Protein AF-A0A0J8S3Z8-F1 (afdb_monomer_lite)

Organism: NCBI:txid396776

Sequence (113 aa):
MSDEVFKELEQDIHNNGFHSDVVPSKVHVGEGQFDIAVSSGEFSRLQSTYSRVVVTPFGSGDTLADKHGKRGAARKAALAYEDILEKGVFPGTEKWFRDQIAHYRRVETSARL

Secondary structure (DSSP, 8-state):
--HHHHHHHHHHHHHTT--TTTS-EEEEEETTEEEEE--TTTHHHHHHHTTTT---TTSTT-HHHHHHHHHHHHHHHHHHHHHHHHH---TT-HHHHHHHHHHHHHHHH-S--

pLDDT: mean 87.49, std 8.63, range [52.53, 96.44]

Structure (mmCIF, N/CA/C/O backbone):
data_AF-A0A0J8S3Z8-F1
#
_entry.id   AF-A0A0J8S3Z8-F1
#
loop_
_atom_site.group_PDB
_atom_site.id
_atom_site.type_symbol
_atom_site.label_atom_id
_atom_site.label_alt_id
_atom_site.label_comp_id
_atom_site.label_asym_id
_atom_site.label_entity_id
_atom_site.label_seq_id
_atom_site.pdbx_PDB_ins_code
_atom_site.Cartn_x
_atom_site.Cartn_y
_atom_site.Cartn_z
_atom_site.occupancy
_atom_site.B_iso_or_equiv
_atom_site.auth_seq_id
_atom_site.auth_comp_id
_atom_site.auth_asym_id
_atom_site.auth_atom_id
_atom_site.pdbx_PDB_model_num
ATOM 1 N N . MET A 1 1 ? -8.863 -14.787 -8.699 1.00 52.84 1 MET A N 1
ATOM 2 C CA . MET A 1 1 ? -8.428 -15.196 -7.347 1.00 52.84 1 MET A CA 1
ATOM 3 C C . MET A 1 1 ? -8.146 -13.955 -6.499 1.00 52.84 1 MET A C 1
ATOM 5 O O . MET A 1 1 ? -7.000 -13.726 -6.148 1.00 52.84 1 MET A O 1
ATOM 9 N N . SER A 1 2 ? -9.143 -13.107 -6.228 1.00 60.50 2 SER A N 1
ATOM 10 C CA . SER A 1 2 ? -8.915 -11.832 -5.511 1.00 60.50 2 SER A CA 1
ATOM 11 C C . SER A 1 2 ? -9.824 -11.658 -4.301 1.00 60.50 2 SER A C 1
ATOM 13 O O . SER A 1 2 ? -9.350 -11.268 -3.243 1.00 60.50 2 SER A O 1
ATOM 15 N N . ASP A 1 3 ? -11.106 -11.994 -4.427 1.00 62.94 3 ASP A N 1
ATOM 16 C CA . ASP A 1 3 ? -12.090 -11.572 -3.423 1.00 62.94 3 ASP A CA 1
ATOM 17 C C . ASP A 1 3 ? -12.131 -12.497 -2.204 1.00 62.94 3 ASP A C 1
ATOM 19 O O . ASP A 1 3 ? -12.433 -12.054 -1.103 1.00 62.94 3 ASP A O 1
ATOM 23 N N . GLU A 1 4 ? -11.815 -13.778 -2.389 1.00 77.06 4 GLU A N 1
ATOM 24 C CA . GLU A 1 4 ? -11.796 -14.773 -1.313 1.00 77.06 4 GLU A CA 1
ATOM 25 C C . GLU A 1 4 ? -10.561 -14.601 -0.423 1.00 77.06 4 GLU A C 1
ATOM 27 O O . GLU A 1 4 ? -10.708 -14.426 0.780 1.00 77.06 4 GLU A O 1
ATOM 32 N N . VAL A 1 5 ? -9.372 -14.470 -1.024 1.00 76.44 5 VAL A N 1
ATOM 33 C CA . VAL A 1 5 ? -8.122 -14.154 -0.305 1.00 76.44 5 VAL A CA 1
ATOM 34 C C . VAL A 1 5 ? -8.227 -12.818 0.433 1.00 76.44 5 VAL A C 1
ATOM 36 O O . VAL A 1 5 ? -7.762 -12.692 1.562 1.00 76.44 5 VAL A O 1
ATOM 39 N N . PHE A 1 6 ? -8.866 -11.813 -0.178 1.00 73.75 6 PHE A N 1
ATOM 40 C CA . PHE A 1 6 ? -9.103 -10.540 0.497 1.00 73.75 6 PHE A CA 1
ATOM 41 C C . PHE A 1 6 ? -10.022 -10.706 1.710 1.00 73.75 6 PHE A C 1
ATOM 43 O O . PHE A 1 6 ? -9.683 -10.224 2.786 1.00 73.75 6 PHE A O 1
ATOM 50 N N . LYS A 1 7 ? -11.143 -11.426 1.572 1.00 81.31 7 LYS A N 1
ATOM 51 C CA . LYS A 1 7 ? -12.066 -11.697 2.687 1.00 81.31 7 LYS A CA 1
ATOM 52 C C . LYS A 1 7 ? -11.410 -12.499 3.807 1.00 81.31 7 LYS A C 1
ATOM 54 O O . LYS A 1 7 ? -11.631 -12.182 4.971 1.00 81.31 7 LYS A O 1
ATOM 59 N N . GLU A 1 8 ? -10.597 -13.496 3.473 1.00 85.38 8 GLU A N 1
ATOM 60 C CA . GLU A 1 8 ? -9.827 -14.270 4.449 1.00 85.38 8 GLU A CA 1
ATOM 61 C C . GLU A 1 8 ? -8.853 -13.374 5.218 1.00 85.38 8 GLU A C 1
ATOM 63 O O . GLU A 1 8 ? -8.840 -13.406 6.447 1.00 85.38 8 GLU A O 1
ATOM 68 N N . LEU A 1 9 ? -8.111 -12.508 4.517 1.00 82.62 9 LEU A N 1
ATOM 69 C CA . LEU A 1 9 ? -7.227 -11.526 5.146 1.00 82.62 9 LEU A CA 1
ATOM 70 C C . LEU A 1 9 ? -8.006 -10.542 6.029 1.00 82.62 9 LEU A C 1
ATOM 72 O O . LEU A 1 9 ? -7.570 -10.223 7.133 1.00 82.62 9 LEU A O 1
ATOM 76 N N . GLU A 1 10 ? -9.164 -10.054 5.577 1.00 82.62 10 GLU A N 1
ATOM 77 C CA . GLU A 1 10 ? -10.010 -9.181 6.393 1.00 82.62 10 GLU A CA 1
ATOM 78 C C . GLU A 1 10 ? -10.486 -9.874 7.668 1.00 82.62 10 GLU A C 1
ATOM 80 O O . GLU A 1 10 ? -10.450 -9.269 8.742 1.00 82.62 10 GLU A O 1
ATOM 85 N N . GLN A 1 11 ? -10.918 -11.129 7.552 1.00 86.38 11 GLN A N 1
ATOM 86 C CA . GLN A 1 11 ? -11.419 -11.903 8.674 1.00 86.38 11 GLN A CA 1
ATOM 87 C C . GLN A 1 11 ? -10.301 -12.261 9.656 1.00 86.38 11 GLN A C 1
ATOM 89 O O . GLN A 1 11 ? -10.512 -12.156 10.861 1.00 86.38 11 GLN A O 1
ATOM 94 N N . ASP A 1 12 ? -9.107 -12.604 9.174 1.00 87.62 12 ASP A N 1
ATOM 95 C CA . ASP A 1 12 ? -7.943 -12.867 10.022 1.00 87.62 12 ASP A CA 1
ATOM 96 C C . ASP A 1 12 ? -7.482 -11.601 10.767 1.00 87.62 12 ASP A C 1
ATOM 98 O O . ASP A 1 12 ? -7.306 -11.623 11.987 1.00 87.62 12 ASP A O 1
ATOM 102 N N . ILE A 1 13 ? -7.411 -10.454 10.079 1.00 87.00 13 ILE A N 1
ATOM 103 C CA . ILE A 1 13 ? -7.121 -9.143 10.690 1.00 87.00 13 ILE A CA 1
ATOM 104 C C . ILE A 1 13 ? -8.139 -8.813 11.782 1.00 87.00 13 ILE A C 1
ATOM 106 O O . ILE A 1 13 ? -7.754 -8.469 12.903 1.00 87.00 13 ILE A O 1
ATOM 110 N N . HIS A 1 14 ? -9.426 -9.003 11.499 1.00 86.69 14 HIS A N 1
ATOM 111 C CA . HIS A 1 14 ? -10.479 -8.795 12.483 1.00 86.69 14 HIS A CA 1
ATOM 112 C C . HIS A 1 14 ? -10.363 -9.754 13.682 1.00 86.69 14 HIS A C 1
ATOM 114 O O . HIS A 1 14 ? -10.440 -9.317 14.830 1.00 86.69 14 HIS A O 1
ATOM 120 N N . ASN A 1 15 ? -10.136 -11.049 13.443 1.00 89.19 15 ASN A N 1
ATOM 121 C CA . ASN A 1 15 ? -10.008 -12.068 14.492 1.00 89.19 15 ASN A CA 1
ATOM 122 C C . ASN A 1 15 ? -8.796 -11.832 15.406 1.00 89.19 15 ASN A C 1
ATOM 124 O O . ASN A 1 15 ? -8.830 -12.199 16.579 1.00 89.19 15 ASN A O 1
ATOM 128 N N . ASN A 1 16 ? -7.754 -11.171 14.899 1.00 88.06 16 ASN A N 1
ATOM 129 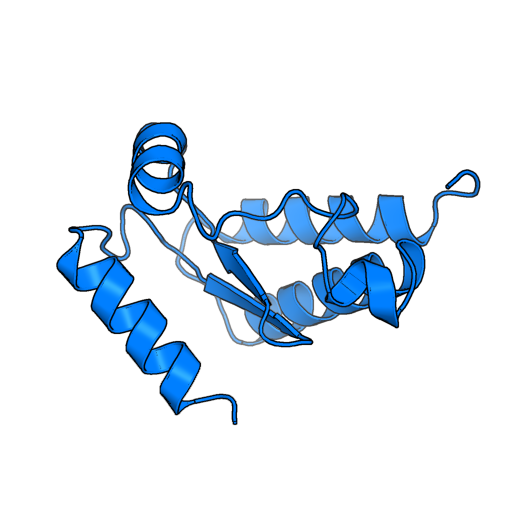C CA . ASN A 1 16 ? -6.588 -10.747 15.676 1.00 88.06 16 ASN A CA 1
ATOM 130 C C . ASN A 1 16 ? -6.785 -9.393 16.400 1.00 88.06 16 ASN A C 1
ATOM 132 O O . ASN A 1 16 ? -5.850 -8.867 17.015 1.00 88.06 16 ASN A O 1
ATOM 136 N N . GLY A 1 17 ? -8.001 -8.833 16.369 1.00 85.12 17 GLY A N 1
ATOM 137 C CA . GLY A 1 17 ? -8.389 -7.625 17.101 1.00 85.12 17 GLY A CA 1
ATOM 138 C C . GLY A 1 17 ? -7.895 -6.326 16.466 1.00 85.12 17 GLY A C 1
ATOM 139 O O . GLY A 1 17 ? -7.655 -5.355 17.185 1.00 85.12 17 GLY A O 1
ATOM 140 N N . PHE A 1 18 ? -7.687 -6.323 15.148 1.00 88.44 18 PHE A N 1
ATOM 141 C CA . PHE A 1 18 ? -7.385 -5.130 14.366 1.00 88.44 18 PHE A CA 1
ATOM 142 C C . PHE A 1 18 ? -8.667 -4.664 13.657 1.00 88.44 18 PHE A C 1
ATOM 144 O O . PHE A 1 18 ? -8.992 -5.117 12.559 1.00 88.44 18 PHE A O 1
ATOM 151 N N . HIS A 1 19 ? -9.435 -3.788 14.304 1.00 84.81 19 HIS A N 1
ATOM 152 C CA . HIS A 1 19 ? -10.657 -3.217 13.725 1.00 84.81 19 HIS A CA 1
ATOM 153 C C . HIS A 1 19 ? -10.338 -1.971 12.879 1.00 84.81 19 HIS A C 1
ATOM 155 O O . HIS A 1 19 ? -9.178 -1.592 12.725 1.00 84.81 19 HIS A O 1
ATOM 161 N N . SER A 1 20 ? -11.355 -1.333 12.295 1.00 81.50 20 SER A N 1
ATOM 162 C CA . SER A 1 20 ? -11.192 -0.187 11.381 1.00 81.50 20 SER A CA 1
ATOM 163 C C . SER A 1 20 ? -10.585 1.070 12.021 1.00 81.50 20 SER A C 1
ATOM 165 O O . SER A 1 20 ? -10.151 1.970 11.314 1.00 81.50 20 SER A O 1
ATOM 167 N N . ASP A 1 21 ? -10.566 1.170 13.347 1.00 82.62 21 ASP A N 1
ATOM 168 C CA . ASP A 1 21 ? -9.863 2.215 14.099 1.00 82.62 21 ASP A CA 1
ATOM 169 C C . ASP A 1 21 ? -8.344 1.971 14.171 1.00 82.62 21 ASP A C 1
ATOM 171 O O . ASP A 1 21 ? -7.558 2.918 14.232 1.00 82.62 21 ASP A O 1
ATOM 175 N N . VAL A 1 22 ? -7.926 0.704 14.121 1.00 85.81 22 VAL A N 1
ATOM 176 C CA . VAL A 1 22 ? -6.522 0.284 14.155 1.00 85.81 22 VAL A CA 1
ATOM 177 C C . VAL A 1 22 ? -5.950 0.093 12.753 1.00 85.81 22 VAL A C 1
ATOM 179 O O . VAL A 1 22 ? -4.862 0.586 12.459 1.00 85.81 22 VAL A O 1
ATOM 182 N N . VAL A 1 23 ? -6.682 -0.612 11.891 1.00 87.06 23 VAL A N 1
ATOM 183 C CA . VAL A 1 23 ? -6.357 -0.861 10.482 1.00 87.06 23 VAL A CA 1
ATOM 184 C C . VAL A 1 23 ? -7.416 -0.171 9.628 1.00 87.06 23 VAL A C 1
ATOM 186 O O . VAL A 1 23 ? -8.367 -0.808 9.166 1.00 87.06 23 VAL A O 1
ATOM 189 N N . PRO A 1 24 ? -7.304 1.152 9.432 1.00 83.25 24 PRO A N 1
ATOM 190 C CA . PRO A 1 24 ? -8.324 1.911 8.721 1.00 83.25 24 PRO A CA 1
ATOM 191 C C . PRO A 1 24 ? -8.375 1.610 7.224 1.00 83.25 24 PRO A C 1
ATOM 193 O O . PRO A 1 24 ? -9.341 1.982 6.562 1.00 83.25 24 PRO A O 1
ATOM 196 N N . SER A 1 25 ? -7.351 0.966 6.656 1.00 85.12 25 SER A N 1
ATOM 197 C CA . SER A 1 25 ? -7.392 0.568 5.254 1.00 85.12 25 SER A CA 1
ATOM 198 C C . SER A 1 25 ? -6.430 -0.561 4.900 1.00 85.12 25 SER A C 1
ATOM 200 O O . SER A 1 25 ? -5.386 -0.734 5.528 1.00 85.12 25 SER A O 1
ATOM 202 N N . LYS A 1 26 ? -6.794 -1.305 3.853 1.00 87.81 26 LYS A N 1
ATOM 203 C CA . LYS A 1 26 ? -6.012 -2.369 3.217 1.00 87.81 26 LYS A CA 1
ATOM 204 C C . LYS A 1 26 ? -6.083 -2.143 1.710 1.00 87.81 26 LYS A C 1
ATOM 206 O O . LYS A 1 26 ? -7.175 -2.033 1.159 1.00 87.81 26 LYS A O 1
ATOM 211 N N . VAL A 1 27 ? -4.935 -2.062 1.054 1.00 89.31 27 VAL A N 1
ATOM 212 C CA . VAL A 1 27 ? -4.812 -1.690 -0.356 1.00 89.31 27 VAL A CA 1
ATOM 213 C C . VAL A 1 27 ? -4.194 -2.851 -1.118 1.00 89.31 27 VAL A C 1
ATOM 215 O O . VAL A 1 27 ? -3.033 -3.180 -0.906 1.00 89.31 27 VAL A O 1
ATOM 218 N N . HIS A 1 28 ? -4.958 -3.491 -2.005 1.00 90.50 28 HIS A N 1
ATOM 219 C CA . HIS A 1 28 ? -4.416 -4.528 -2.884 1.00 90.50 28 HIS A CA 1
ATOM 220 C C . HIS A 1 28 ? -3.545 -3.874 -3.962 1.00 90.50 28 HIS A C 1
ATOM 222 O O . HIS A 1 28 ? -4.063 -3.248 -4.885 1.00 90.50 28 HIS A O 1
ATOM 228 N N . VAL A 1 29 ? -2.225 -4.029 -3.858 1.00 90.56 29 VAL A N 1
ATOM 229 C CA . VAL A 1 29 ? -1.254 -3.421 -4.789 1.00 90.56 29 VAL A CA 1
ATOM 230 C C . VAL A 1 29 ? -0.930 -4.324 -5.989 1.00 90.56 29 VAL A C 1
ATOM 232 O O . VAL A 1 29 ? -0.195 -3.932 -6.898 1.00 90.56 29 VAL A O 1
ATOM 235 N N . GLY A 1 30 ? -1.545 -5.510 -6.037 1.00 87.81 30 GLY A N 1
ATOM 236 C CA . GLY A 1 30 ? -1.405 -6.504 -7.098 1.00 87.81 30 GLY A CA 1
ATOM 237 C C . GLY A 1 30 ? -0.492 -7.664 -6.708 1.00 87.81 30 GLY A C 1
ATOM 238 O O . GLY A 1 30 ? 0.148 -7.647 -5.665 1.00 87.81 30 GLY A O 1
ATOM 239 N N . GLU A 1 31 ? -0.459 -8.698 -7.554 1.00 89.12 31 GLU A N 1
ATOM 240 C CA . GLU A 1 31 ? 0.349 -9.915 -7.334 1.00 89.12 31 GLU A CA 1
ATOM 241 C C . GLU A 1 31 ? 0.092 -10.598 -5.973 1.00 89.12 31 GLU A C 1
ATOM 243 O O . GLU A 1 31 ? 0.973 -11.244 -5.416 1.00 89.12 31 GLU A O 1
ATOM 248 N N . GLY A 1 32 ? -1.127 -10.459 -5.434 1.00 83.81 32 GLY A N 1
ATOM 249 C CA . GLY A 1 32 ? -1.506 -11.022 -4.136 1.00 83.81 32 GLY A CA 1
ATOM 250 C C . GLY A 1 32 ? -0.936 -10.273 -2.928 1.00 83.81 32 GLY A C 1
ATOM 251 O O . GLY A 1 32 ? -1.091 -10.749 -1.807 1.00 83.81 32 GLY A O 1
ATOM 252 N N . GLN A 1 33 ? -0.295 -9.118 -3.128 1.00 89.06 33 GLN A N 1
ATOM 253 C CA . GLN A 1 33 ? 0.248 -8.293 -2.052 1.00 89.06 33 GLN A CA 1
ATOM 254 C C . GLN A 1 33 ? -0.707 -7.175 -1.644 1.00 89.06 33 GLN A C 1
ATOM 256 O O . GLN A 1 33 ? -1.373 -6.548 -2.474 1.00 89.06 33 GLN A O 1
ATOM 261 N N . PHE A 1 34 ? -0.720 -6.896 -0.344 1.00 89.81 34 PHE A N 1
ATOM 262 C CA . PHE A 1 34 ? -1.531 -5.851 0.260 1.00 89.81 34 PHE A CA 1
ATOM 263 C C . PHE A 1 34 ? -0.652 -4.910 1.071 1.00 89.81 34 PHE A C 1
ATOM 265 O O . PHE A 1 34 ? 0.134 -5.360 1.904 1.00 89.81 34 PHE A O 1
ATOM 272 N N . ASP A 1 35 ? -0.859 -3.613 0.885 1.00 89.44 35 ASP A N 1
ATOM 273 C CA . ASP A 1 35 ? -0.386 -2.610 1.826 1.00 89.44 35 ASP A CA 1
ATOM 274 C C . ASP A 1 35 ? -1.446 -2.406 2.910 1.00 89.44 35 ASP A C 1
ATOM 276 O O . ASP A 1 35 ? -2.638 -2.273 2.623 1.00 89.44 35 ASP A O 1
ATOM 280 N N . ILE A 1 36 ? -1.020 -2.367 4.170 1.00 87.56 36 ILE A N 1
ATOM 281 C CA . ILE A 1 36 ? -1.917 -2.235 5.319 1.00 87.56 36 ILE A CA 1
ATOM 282 C C . ILE A 1 36 ? -1.632 -0.902 6.010 1.00 87.56 36 ILE A C 1
ATOM 284 O O . ILE A 1 36 ? -0.537 -0.674 6.527 1.00 87.56 36 ILE A O 1
ATOM 288 N N . ALA A 1 37 ? -2.630 -0.020 6.036 1.00 85.06 37 ALA A N 1
ATOM 289 C CA . ALA A 1 37 ? -2.582 1.202 6.824 1.00 85.06 37 ALA A CA 1
ATOM 290 C C . ALA A 1 37 ? -2.827 0.842 8.290 1.00 85.06 37 ALA A C 1
ATOM 292 O O . ALA A 1 37 ? -3.855 0.242 8.595 1.00 85.06 37 ALA A O 1
ATOM 293 N N . VAL A 1 38 ? -1.919 1.217 9.192 1.00 85.06 38 VAL A N 1
ATOM 294 C CA . VAL A 1 38 ? -2.046 0.936 10.631 1.00 85.06 38 VAL A CA 1
ATOM 295 C C . VAL A 1 38 ? -1.826 2.204 11.437 1.00 85.06 38 VAL A C 1
ATOM 297 O O . VAL A 1 38 ? -0.974 3.029 11.094 1.00 85.06 38 VAL A O 1
ATOM 300 N N . SER A 1 39 ? -2.593 2.369 12.512 1.00 85.19 39 SER A N 1
ATOM 301 C CA . SER A 1 39 ? -2.367 3.434 13.484 1.00 85.19 39 SER A CA 1
ATOM 302 C C . SER A 1 39 ? -0.955 3.321 14.081 1.00 85.19 39 SER A C 1
ATOM 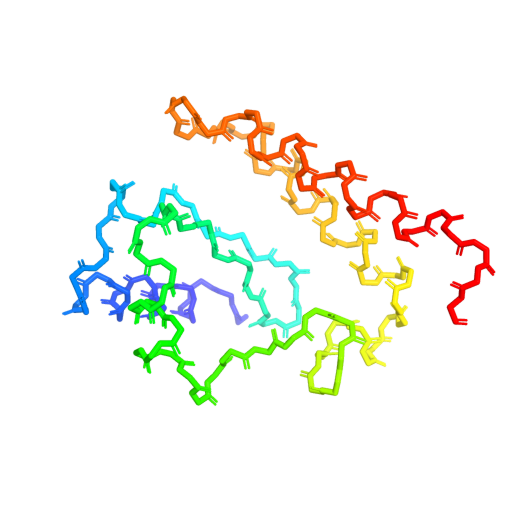304 O O . SER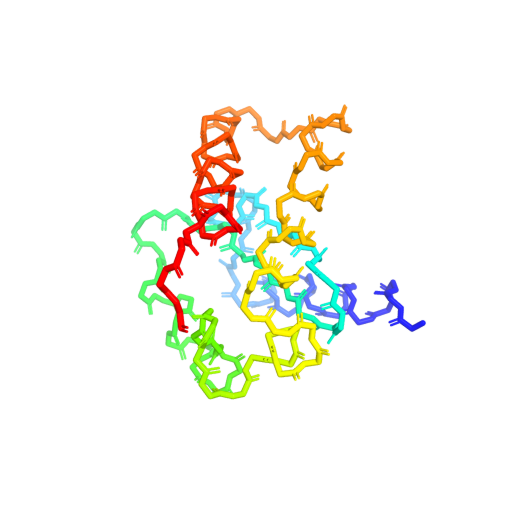 A 1 39 ? -0.433 2.233 14.323 1.00 85.19 39 SER A O 1
ATOM 306 N N . SER A 1 40 ? -0.290 4.456 14.306 1.00 79.19 40 SER A N 1
ATOM 307 C CA . SER A 1 40 ? 1.137 4.472 14.670 1.00 79.19 40 SER A CA 1
ATOM 308 C C . SER A 1 40 ? 1.465 3.669 15.936 1.00 79.19 40 SER A C 1
ATOM 310 O O . SER A 1 40 ? 2.543 3.085 16.017 1.00 79.19 40 SER A O 1
ATOM 312 N N . GLY A 1 41 ? 0.540 3.602 16.900 1.00 84.69 41 GLY A N 1
ATOM 313 C CA . GLY A 1 41 ? 0.697 2.824 18.134 1.00 84.69 41 GLY A CA 1
ATOM 314 C C . GLY A 1 41 ? 0.597 1.306 17.949 1.00 84.69 41 GLY A C 1
ATOM 315 O O . GLY A 1 41 ? 1.122 0.558 18.768 1.00 84.69 41 GLY A O 1
ATOM 316 N N . GLU A 1 42 ? -0.016 0.843 16.861 1.00 89.12 42 GLU A N 1
ATOM 317 C CA . GLU A 1 42 ? -0.338 -0.573 16.643 1.00 89.12 42 GLU A CA 1
ATOM 318 C C . GLU A 1 42 ? 0.566 -1.228 15.590 1.00 89.12 42 GLU A C 1
ATOM 320 O O . GLU A 1 42 ? 0.512 -2.443 15.394 1.00 89.12 42 GLU A O 1
ATOM 325 N N . PHE A 1 43 ? 1.453 -0.459 14.946 1.00 86.44 43 PHE A N 1
ATOM 326 C CA . 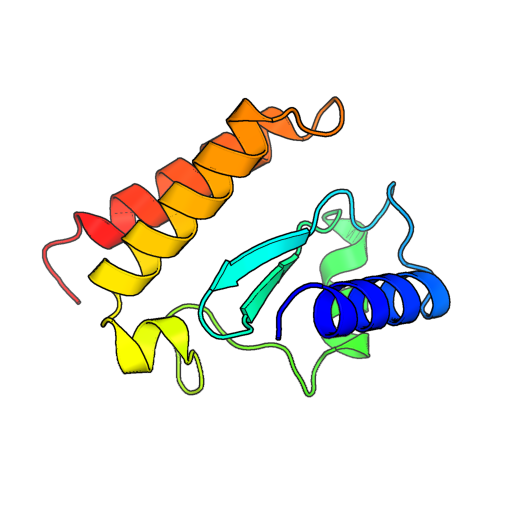PHE A 1 43 ? 2.378 -0.974 13.933 1.00 86.44 43 PHE A CA 1
ATOM 327 C C . PHE A 1 43 ? 3.239 -2.132 14.460 1.00 86.44 43 PHE A C 1
ATOM 329 O O . PHE A 1 43 ? 3.312 -3.182 13.826 1.00 86.44 43 PHE A O 1
ATOM 336 N N . SER A 1 44 ? 3.837 -1.987 15.648 1.00 87.75 44 SER A N 1
ATOM 337 C CA . SER A 1 44 ? 4.663 -3.043 16.254 1.00 87.75 44 SER A CA 1
ATOM 338 C C . SER A 1 44 ? 3.861 -4.312 16.549 1.00 87.75 44 SER A C 1
ATOM 340 O O . SER A 1 44 ? 4.378 -5.422 16.420 1.00 87.75 44 SER A O 1
ATOM 342 N N . ARG A 1 45 ? 2.586 -4.164 16.926 1.00 90.56 45 ARG A N 1
ATOM 343 C CA . ARG A 1 45 ? 1.690 -5.297 17.168 1.00 90.56 45 ARG A CA 1
ATOM 344 C C . ARG A 1 45 ? 1.346 -5.996 15.858 1.00 90.56 45 ARG A C 1
ATOM 346 O O . ARG A 1 45 ? 1.488 -7.212 15.792 1.00 90.56 45 ARG A O 1
ATOM 353 N N . LEU A 1 46 ? 0.979 -5.244 14.815 1.00 88.19 46 LEU A N 1
ATOM 354 C CA . LEU A 1 46 ? 0.751 -5.793 13.476 1.00 88.19 46 LEU A CA 1
ATOM 355 C C . LEU A 1 46 ? 1.992 -6.548 12.988 1.00 88.19 46 LEU A C 1
ATOM 357 O O . LEU A 1 46 ? 1.893 -7.702 12.580 1.00 88.19 46 LEU A O 1
ATOM 361 N N . GLN A 1 47 ? 3.170 -5.928 13.085 1.00 87.19 47 GLN A N 1
ATOM 362 C CA . GLN A 1 47 ? 4.422 -6.542 12.659 1.00 87.19 47 GLN A CA 1
ATOM 363 C C . GLN A 1 47 ? 4.723 -7.826 13.438 1.00 87.19 47 GLN A C 1
ATOM 365 O O . GLN A 1 47 ? 5.207 -8.782 12.846 1.00 87.19 47 GLN A O 1
ATOM 370 N N . SER A 1 48 ? 4.422 -7.879 14.737 1.00 89.31 48 SER A N 1
ATOM 371 C CA . SER A 1 48 ? 4.585 -9.093 15.543 1.00 89.31 48 SER A CA 1
ATOM 372 C C . SER A 1 48 ? 3.633 -10.208 15.091 1.00 89.31 48 SER A C 1
ATOM 374 O O . SER A 1 48 ? 4.089 -11.308 14.761 1.00 89.31 48 SER A O 1
ATOM 376 N N . THR A 1 49 ? 2.332 -9.907 14.991 1.00 90.50 49 THR A N 1
ATOM 377 C CA . THR A 1 49 ? 1.288 -10.863 14.583 1.00 90.50 49 THR A CA 1
ATOM 378 C C . THR A 1 49 ? 1.539 -11.419 13.182 1.00 90.50 49 THR A C 1
ATOM 380 O O . THR A 1 49 ? 1.438 -12.625 12.969 1.00 90.50 49 THR A O 1
ATOM 383 N N . TYR A 1 50 ? 1.937 -10.558 12.245 1.00 87.81 50 TYR A N 1
ATOM 384 C CA . TYR A 1 50 ? 2.121 -10.903 10.836 1.00 87.81 50 TYR A CA 1
ATOM 385 C C . TYR A 1 50 ? 3.590 -11.055 10.430 1.00 87.81 50 TYR A C 1
ATOM 387 O O . TYR A 1 50 ? 3.899 -11.112 9.244 1.00 87.81 50 TYR A O 1
ATOM 395 N N . SER A 1 51 ? 4.514 -11.174 11.387 1.00 86.25 51 SER A N 1
ATOM 396 C CA . SER A 1 51 ? 5.970 -11.211 11.138 1.00 86.25 51 SER A CA 1
ATOM 397 C C . SER A 1 51 ? 6.409 -12.224 10.078 1.00 86.25 51 SER A C 1
ATOM 399 O O . SER A 1 51 ? 7.390 -11.999 9.377 1.00 86.25 51 SER A O 1
ATOM 401 N N . ARG A 1 52 ? 5.674 -13.334 9.941 1.00 84.75 52 ARG A N 1
ATOM 402 C CA . ARG A 1 52 ? 5.953 -14.407 8.973 1.00 84.75 52 ARG A CA 1
ATOM 403 C C . ARG A 1 52 ? 5.536 -14.086 7.537 1.00 84.75 52 ARG A C 1
ATOM 405 O O . ARG A 1 52 ? 5.983 -14.778 6.629 1.00 84.75 52 ARG A O 1
ATOM 412 N N . VAL A 1 53 ? 4.662 -13.100 7.346 1.00 84.62 53 VAL A N 1
ATOM 413 C CA . VAL A 1 53 ? 4.072 -12.741 6.044 1.00 84.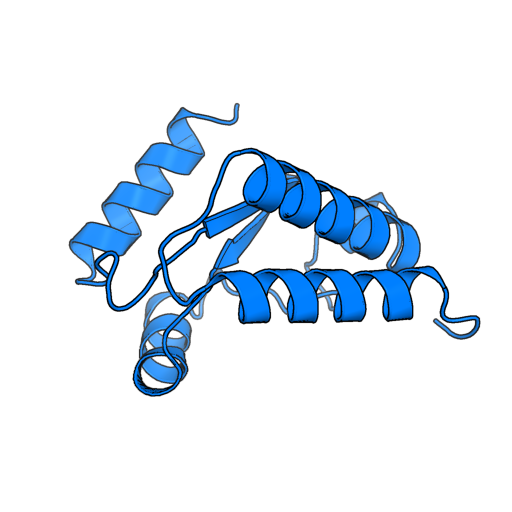62 53 VAL A CA 1
ATOM 414 C C . VAL A 1 53 ? 4.342 -11.289 5.643 1.00 84.62 53 VAL A C 1
ATOM 416 O O . VAL A 1 53 ? 4.048 -10.904 4.517 1.00 84.62 53 VAL A O 1
ATOM 419 N N . VAL A 1 54 ? 4.919 -10.478 6.535 1.00 86.00 54 VAL A N 1
ATOM 420 C CA . VAL A 1 54 ? 5.356 -9.114 6.217 1.00 86.00 54 VAL A CA 1
ATOM 421 C C . VAL A 1 54 ? 6.534 -9.165 5.248 1.00 86.00 54 VAL A C 1
ATOM 423 O O . VAL A 1 54 ? 7.562 -9.783 5.523 1.00 86.00 54 VAL A O 1
ATOM 426 N N . VAL A 1 55 ? 6.392 -8.453 4.134 1.00 86.56 55 VAL A N 1
ATOM 427 C CA . VAL A 1 55 ? 7.432 -8.281 3.122 1.00 86.56 55 VAL A CA 1
ATOM 428 C C . VAL A 1 55 ? 7.863 -6.820 3.095 1.00 86.56 55 VAL A C 1
ATOM 430 O O . VAL A 1 55 ? 7.031 -5.915 3.123 1.00 86.56 55 VAL A O 1
ATOM 433 N N . THR A 1 56 ? 9.172 -6.583 3.040 1.00 88.25 56 THR A N 1
ATOM 434 C CA . THR A 1 56 ? 9.721 -5.232 2.889 1.00 88.25 56 THR A CA 1
ATOM 435 C C . THR A 1 56 ? 9.483 -4.737 1.459 1.00 88.25 56 THR A C 1
ATOM 437 O O . THR A 1 56 ? 9.965 -5.395 0.533 1.00 88.25 56 THR A O 1
ATOM 440 N N . PRO A 1 57 ? 8.833 -3.574 1.252 1.00 88.50 57 PRO A N 1
ATOM 441 C CA . PRO A 1 57 ? 8.650 -3.005 -0.080 1.00 88.50 57 PRO A CA 1
ATOM 442 C C . PRO A 1 57 ? 9.982 -2.846 -0.815 1.00 88.50 57 PRO A C 1
ATOM 444 O O . PRO A 1 57 ? 10.955 -2.324 -0.263 1.00 88.50 57 PRO A O 1
ATOM 447 N N . PHE A 1 58 ? 10.026 -3.298 -2.065 1.00 92.06 58 PHE A N 1
ATOM 448 C CA . PHE A 1 58 ? 11.203 -3.324 -2.938 1.00 92.06 58 PHE A CA 1
ATOM 449 C C . PHE A 1 58 ? 12.392 -4.147 -2.421 1.00 92.06 58 PHE A C 1
ATOM 451 O O . PHE A 1 58 ? 13.503 -4.021 -2.955 1.00 92.06 58 PHE A O 1
ATOM 458 N N . GLY A 1 59 ? 12.183 -4.944 -1.374 1.00 88.44 59 GLY A N 1
ATOM 459 C CA . GLY A 1 59 ? 13.155 -5.872 -0.815 1.00 88.44 59 GLY A CA 1
ATOM 460 C C . GLY A 1 59 ? 12.998 -7.285 -1.371 1.00 88.44 59 GLY A C 1
ATOM 461 O O . GLY A 1 59 ? 12.198 -7.546 -2.266 1.00 88.44 59 GLY A O 1
ATOM 462 N N . SER A 1 60 ? 13.770 -8.217 -0.815 1.00 87.00 60 SER A N 1
ATOM 463 C CA . SER A 1 60 ? 13.661 -9.635 -1.161 1.00 87.00 60 SER A CA 1
ATOM 464 C C . SER A 1 60 ? 12.285 -10.190 -0.787 1.00 87.00 60 SER A C 1
ATOM 466 O O . SER A 1 60 ? 11.845 -10.022 0.351 1.00 87.00 60 SER A O 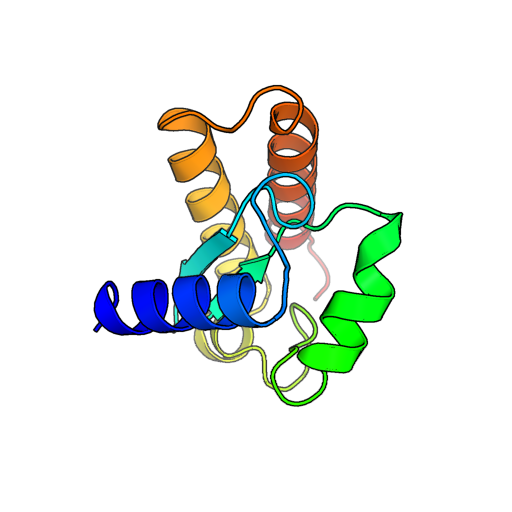1
ATOM 468 N N . GLY A 1 61 ? 11.645 -10.890 -1.725 1.00 85.75 61 GLY A N 1
ATOM 469 C CA . GLY A 1 61 ? 10.318 -11.483 -1.538 1.00 85.75 61 GLY A CA 1
ATOM 470 C C . GLY A 1 61 ? 9.159 -10.553 -1.900 1.00 85.75 61 GLY A C 1
ATOM 471 O O . GLY A 1 61 ? 8.004 -10.975 -1.827 1.00 85.75 61 GLY A O 1
ATOM 472 N N . ASP A 1 62 ? 9.438 -9.311 -2.311 1.00 91.75 62 ASP A N 1
ATOM 473 C CA . ASP A 1 62 ? 8.425 -8.430 -2.883 1.00 91.75 62 ASP A CA 1
ATOM 474 C C . ASP A 1 62 ? 8.078 -8.892 -4.301 1.00 91.75 62 ASP A C 1
ATOM 476 O O . ASP A 1 62 ? 8.740 -8.536 -5.271 1.00 91.75 62 ASP A O 1
ATOM 480 N N . THR A 1 63 ? 7.014 -9.685 -4.418 1.00 91.88 63 THR A N 1
ATOM 481 C CA . THR A 1 63 ? 6.605 -10.313 -5.683 1.00 91.88 63 THR A CA 1
ATOM 482 C C . THR A 1 63 ? 6.240 -9.282 -6.758 1.00 91.88 63 THR A C 1
ATOM 484 O O . THR A 1 63 ? 6.523 -9.482 -7.942 1.00 91.88 63 THR A O 1
ATOM 487 N N . LEU A 1 64 ? 5.651 -8.150 -6.370 1.00 93.62 64 LEU A N 1
ATOM 488 C CA . LEU A 1 64 ? 5.328 -7.041 -7.258 1.00 93.62 64 LEU A CA 1
ATOM 489 C C . LEU A 1 64 ? 6.616 -6.421 -7.807 1.00 93.62 64 LEU A C 1
ATOM 491 O O . LEU A 1 64 ? 6.709 -6.189 -9.017 1.00 93.62 64 LEU A O 1
ATOM 495 N N . ALA A 1 65 ? 7.616 -6.194 -6.951 1.00 94.31 65 ALA A N 1
ATOM 496 C CA . ALA A 1 65 ? 8.927 -5.692 -7.364 1.00 94.31 65 ALA A CA 1
ATOM 497 C C . ALA A 1 65 ? 9.729 -6.713 -8.180 1.00 94.31 65 ALA A C 1
ATOM 499 O O . ALA A 1 65 ? 10.326 -6.328 -9.185 1.00 94.31 65 ALA A O 1
ATOM 500 N N . ASP A 1 66 ? 9.703 -7.991 -7.812 1.00 93.88 66 ASP A N 1
ATOM 501 C CA . ASP A 1 66 ? 10.383 -9.071 -8.530 1.00 93.88 66 ASP A CA 1
ATOM 502 C C . ASP A 1 66 ? 9.842 -9.207 -9.959 1.00 93.88 66 ASP A C 1
ATOM 504 O O . ASP A 1 66 ? 10.601 -9.398 -10.911 1.00 93.88 66 ASP A O 1
ATOM 508 N N . LYS A 1 67 ? 8.525 -9.050 -10.137 1.00 94.12 67 LYS A N 1
ATOM 509 C CA . LYS A 1 67 ? 7.872 -9.209 -11.440 1.00 94.12 67 LYS A CA 1
ATOM 510 C C . LYS A 1 67 ? 7.937 -7.967 -12.324 1.00 94.12 67 LYS A C 1
ATOM 512 O O . LYS A 1 67 ? 8.086 -8.091 -13.538 1.00 94.12 67 LYS A O 1
ATOM 517 N N . HIS A 1 68 ? 7.782 -6.775 -11.749 1.00 93.56 68 HIS A N 1
ATOM 518 C CA . HIS A 1 68 ? 7.643 -5.527 -12.520 1.00 93.56 68 HIS A CA 1
ATOM 519 C C . HIS A 1 68 ? 8.862 -4.603 -12.411 1.00 93.56 68 HIS A C 1
ATOM 521 O O . HIS A 1 68 ? 8.884 -3.527 -13.015 1.00 93.56 68 HIS A O 1
ATOM 527 N N . GLY A 1 69 ? 9.872 -4.995 -11.634 1.00 93.81 69 GLY A N 1
ATOM 528 C CA . GLY A 1 69 ? 10.943 -4.114 -11.190 1.00 93.81 69 GLY A CA 1
ATOM 529 C C . GLY A 1 69 ? 10.434 -3.060 -10.204 1.00 93.81 69 GLY A C 1
ATOM 530 O O . GLY A 1 69 ? 9.249 -2.728 -10.153 1.00 93.81 69 GLY A O 1
ATOM 531 N N . LYS A 1 70 ? 11.346 -2.454 -9.442 1.00 93.88 70 LYS A N 1
ATOM 532 C CA . LYS A 1 70 ? 10.983 -1.480 -8.398 1.00 93.88 70 LYS A CA 1
ATOM 533 C C . LYS A 1 70 ? 10.155 -0.298 -8.921 1.00 93.88 70 LYS A C 1
ATOM 535 O O . LYS A 1 70 ? 9.180 0.096 -8.293 1.00 93.88 70 LYS A O 1
ATOM 540 N N . ARG A 1 71 ? 10.492 0.245 -10.100 1.00 94.31 71 ARG A N 1
ATOM 541 C CA . ARG A 1 71 ? 9.720 1.343 -10.716 1.00 94.31 71 ARG A CA 1
ATOM 542 C C . ARG A 1 71 ? 8.317 0.903 -11.134 1.00 94.31 71 ARG A C 1
ATOM 544 O O . ARG A 1 71 ? 7.358 1.629 -10.894 1.00 94.31 71 ARG A O 1
ATOM 551 N N . GLY A 1 72 ? 8.195 -0.273 -11.754 1.00 94.38 72 GLY A N 1
ATOM 552 C CA . GLY A 1 72 ? 6.905 -0.813 -12.181 1.00 94.38 72 GLY A CA 1
ATOM 553 C C . GLY A 1 72 ? 6.008 -1.158 -10.994 1.00 94.38 72 GLY A C 1
ATOM 554 O O . GLY A 1 72 ? 4.818 -0.846 -11.019 1.00 94.38 72 GLY A O 1
ATOM 555 N N . ALA A 1 73 ? 6.591 -1.714 -9.932 1.00 94.62 73 ALA A N 1
ATOM 556 C CA . ALA A 1 73 ? 5.913 -1.960 -8.668 1.00 94.62 73 ALA A CA 1
ATOM 557 C C . ALA A 1 73 ? 5.436 -0.665 -8.010 1.00 94.62 73 ALA A C 1
ATOM 559 O O . ALA A 1 73 ? 4.261 -0.552 -7.677 1.00 94.62 73 ALA A O 1
ATOM 560 N N . ALA A 1 74 ? 6.297 0.353 -7.929 1.00 95.56 74 ALA A N 1
ATOM 561 C CA . ALA A 1 74 ? 5.925 1.654 -7.385 1.00 95.56 74 ALA A CA 1
ATOM 562 C C . ALA A 1 74 ? 4.778 2.306 -8.175 1.00 95.56 74 ALA A C 1
ATOM 564 O O . ALA A 1 74 ? 3.811 2.780 -7.585 1.00 95.56 74 ALA A O 1
ATOM 565 N N . ARG A 1 75 ? 4.824 2.264 -9.514 1.00 95.88 75 ARG A N 1
ATOM 566 C CA . ARG A 1 75 ? 3.725 2.753 -10.360 1.00 95.88 75 ARG A CA 1
ATOM 567 C C . ARG A 1 75 ? 2.413 2.019 -10.071 1.00 95.88 75 ARG A C 1
ATOM 569 O O . ARG A 1 75 ? 1.368 2.657 -9.983 1.00 95.88 75 ARG A O 1
ATOM 576 N N . LYS A 1 76 ? 2.453 0.689 -9.951 1.00 95.31 76 LYS A N 1
ATOM 577 C CA . LYS A 1 76 ? 1.268 -0.135 -9.665 1.00 95.31 76 LYS A CA 1
ATOM 578 C C . LYS A 1 76 ? 0.687 0.156 -8.288 1.00 95.31 76 LYS A C 1
ATOM 580 O O . LYS A 1 76 ? -0.521 0.351 -8.197 1.00 95.31 76 LYS A O 1
ATOM 585 N N . ALA A 1 77 ? 1.537 0.255 -7.269 1.00 94.69 77 ALA A N 1
ATOM 586 C CA . ALA A 1 77 ? 1.118 0.656 -5.936 1.00 94.69 77 ALA A CA 1
ATOM 587 C C . ALA A 1 77 ? 0.441 2.033 -5.989 1.00 94.69 77 ALA A C 1
ATOM 589 O O . ALA A 1 77 ? -0.724 2.139 -5.625 1.00 94.69 77 ALA A O 1
ATOM 590 N N . ALA A 1 78 ? 1.092 3.059 -6.555 1.00 96.12 78 ALA A N 1
ATOM 591 C CA . ALA A 1 78 ? 0.512 4.402 -6.669 1.00 96.12 78 ALA A CA 1
ATOM 592 C C . ALA A 1 78 ? -0.877 4.407 -7.333 1.00 96.12 78 ALA A C 1
ATOM 594 O O . ALA A 1 78 ? -1.794 5.029 -6.806 1.00 96.12 78 ALA A O 1
ATOM 595 N N . LEU A 1 79 ? -1.049 3.670 -8.438 1.00 96.00 79 LEU A N 1
ATOM 596 C CA . LEU A 1 79 ? -2.344 3.541 -9.116 1.00 96.00 79 LEU A CA 1
ATOM 597 C C . LEU A 1 79 ? -3.411 2.872 -8.232 1.00 96.00 79 LEU A C 1
ATOM 599 O O . LEU A 1 79 ? -4.561 3.297 -8.254 1.00 96.00 79 LEU A O 1
ATOM 603 N N . ALA A 1 80 ? -3.048 1.856 -7.444 1.00 94.69 80 ALA A N 1
ATOM 604 C CA . ALA A 1 80 ? -3.977 1.209 -6.515 1.00 94.69 80 ALA A CA 1
ATOM 605 C C . ALA A 1 80 ? -4.434 2.165 -5.398 1.00 94.69 80 ALA A C 1
ATOM 607 O O . ALA A 1 80 ? -5.611 2.194 -5.045 1.00 94.69 80 ALA A O 1
ATOM 608 N N . TYR A 1 81 ? -3.523 2.989 -4.871 1.00 94.88 81 TYR A N 1
ATOM 609 C CA . TYR A 1 81 ? -3.881 4.021 -3.896 1.00 94.88 81 TYR A CA 1
ATOM 610 C C . TYR A 1 81 ? -4.754 5.125 -4.501 1.00 94.88 81 TYR A C 1
ATOM 612 O O . TYR A 1 81 ? -5.680 5.585 -3.838 1.00 94.88 81 TYR A O 1
ATOM 620 N N . GLU A 1 82 ? -4.467 5.558 -5.731 1.00 95.50 82 GLU A N 1
ATOM 621 C CA . GLU A 1 82 ? -5.271 6.554 -6.452 1.00 95.50 82 GLU A CA 1
ATOM 622 C C . GLU A 1 82 ? -6.707 6.050 -6.682 1.00 95.50 82 GLU A C 1
ATOM 624 O O . GLU A 1 82 ? -7.650 6.776 -6.380 1.00 95.50 82 GLU A O 1
ATOM 629 N N . ASP A 1 83 ? -6.874 4.794 -7.112 1.00 94.44 83 ASP A N 1
ATOM 630 C CA . ASP A 1 83 ? -8.183 4.152 -7.318 1.00 94.44 83 ASP A CA 1
ATOM 631 C C . ASP A 1 83 ? -9.003 4.054 -6.018 1.00 94.44 83 ASP A C 1
ATOM 633 O O . ASP A 1 83 ? -10.195 4.365 -6.000 1.00 94.44 83 ASP A O 1
ATOM 637 N N . ILE A 1 84 ? -8.375 3.677 -4.900 1.00 91.44 84 ILE A N 1
ATOM 638 C CA . ILE A 1 84 ? -9.057 3.643 -3.597 1.00 91.44 84 ILE A CA 1
ATOM 639 C C . ILE A 1 84 ? -9.411 5.054 -3.125 1.00 91.44 84 ILE A C 1
ATOM 641 O O . ILE A 1 84 ? -10.510 5.277 -2.619 1.00 91.44 84 ILE A O 1
ATOM 645 N N . LEU A 1 85 ? -8.504 6.016 -3.307 1.00 93.00 85 LEU A N 1
ATOM 646 C CA . LEU A 1 85 ? -8.757 7.404 -2.942 1.00 93.00 85 LEU A CA 1
ATOM 647 C C . LEU A 1 85 ? -9.943 7.989 -3.725 1.00 93.00 85 LEU A C 1
ATOM 649 O O . LEU A 1 85 ? -10.765 8.689 -3.137 1.00 93.00 85 LEU A O 1
ATOM 653 N N . GLU A 1 86 ? -10.063 7.670 -5.016 1.00 94.31 86 GLU A N 1
ATOM 654 C CA . GLU A 1 86 ? -11.181 8.084 -5.874 1.00 94.31 86 GLU A CA 1
ATOM 655 C C . GLU A 1 86 ? -12.516 7.449 -5.451 1.00 94.31 86 GLU A C 1
ATOM 657 O O . GLU A 1 86 ? -13.550 8.118 -5.460 1.00 94.31 86 GLU A O 1
ATOM 662 N N . LYS A 1 87 ? -12.500 6.184 -5.010 1.00 90.88 87 LYS A N 1
ATOM 663 C CA . LYS A 1 87 ? -13.686 5.471 -4.490 1.00 90.88 87 LYS A CA 1
ATOM 664 C C . LYS A 1 87 ? -14.146 5.957 -3.112 1.00 90.88 87 LYS A C 1
ATOM 666 O O . LYS A 1 87 ? -15.262 5.643 -2.699 1.00 90.88 87 LYS A O 1
ATOM 671 N N . GLY A 1 88 ? -13.313 6.735 -2.427 1.00 87.81 88 GLY A N 1
ATOM 672 C CA . GLY A 1 88 ? -13.565 7.250 -1.090 1.00 87.81 88 GLY A CA 1
ATOM 673 C C . GLY A 1 88 ? -12.879 6.419 -0.008 1.00 87.81 88 GLY A C 1
ATOM 674 O O . GLY A 1 88 ? -12.829 5.191 -0.052 1.00 87.81 88 GLY A O 1
ATOM 675 N N . VAL A 1 89 ? -12.354 7.120 0.995 1.00 87.81 89 VAL A N 1
ATOM 676 C CA . VAL A 1 89 ? -11.589 6.545 2.110 1.00 87.81 89 VAL A CA 1
ATOM 677 C C . VAL A 1 89 ? -12.196 6.948 3.445 1.00 87.81 89 VAL A C 1
ATOM 679 O O . VAL A 1 89 ? -12.973 7.901 3.532 1.00 87.81 89 VAL A O 1
ATOM 682 N N . PHE A 1 90 ? -11.819 6.244 4.511 1.00 84.69 90 PHE A N 1
ATOM 683 C CA . PHE A 1 90 ? -12.261 6.593 5.857 1.00 84.69 90 PHE A CA 1
ATOM 684 C C . PHE A 1 90 ? -11.849 8.031 6.228 1.00 84.69 90 PHE A C 1
ATOM 686 O O . PHE A 1 90 ? -10.704 8.428 5.962 1.00 84.69 90 PHE A O 1
ATOM 693 N N . PRO A 1 91 ? -12.737 8.820 6.866 1.00 83.25 91 PRO A N 1
ATOM 694 C CA . PRO A 1 91 ? -12.415 10.175 7.299 1.00 83.25 91 PRO A CA 1
ATOM 695 C C . PRO A 1 91 ? -11.123 10.230 8.121 1.00 83.25 91 PRO A C 1
ATOM 697 O O . PRO A 1 91 ? -10.886 9.397 8.990 1.00 83.25 91 PRO A O 1
ATOM 700 N N . GLY A 1 92 ? -10.270 11.213 7.828 1.00 84.94 92 GLY A N 1
ATOM 701 C CA . GLY A 1 92 ? -8.972 11.378 8.491 1.00 84.94 92 GLY A CA 1
ATOM 702 C C . GLY A 1 92 ? -7.818 10.566 7.886 1.00 84.94 92 GLY A C 1
ATOM 703 O O . GLY A 1 92 ? -6.671 10.813 8.247 1.00 84.94 92 GLY A O 1
ATOM 704 N N . THR A 1 93 ? -8.072 9.665 6.928 1.00 86.44 93 THR A N 1
ATOM 705 C CA . THR A 1 93 ? -7.013 8.855 6.281 1.00 86.44 93 THR A CA 1
ATOM 706 C C . THR A 1 93 ? -6.517 9.420 4.950 1.00 86.44 93 THR A C 1
ATOM 708 O O . THR A 1 93 ? -5.458 9.029 4.466 1.00 86.44 93 THR A O 1
ATOM 711 N N . GLU A 1 94 ? -7.232 10.384 4.368 1.00 91.62 94 GLU A N 1
ATOM 712 C CA . GLU A 1 94 ? -6.932 10.938 3.042 1.00 91.62 94 GLU A CA 1
ATOM 713 C C . GLU A 1 94 ? -5.492 11.454 2.912 1.00 91.62 94 GLU A C 1
ATOM 715 O O . GLU A 1 94 ? -4.811 11.165 1.927 1.00 91.62 94 GLU A O 1
ATOM 720 N N . LYS A 1 95 ? -4.995 12.188 3.917 1.00 91.25 95 LYS A N 1
ATOM 721 C CA . LYS A 1 95 ? -3.615 12.687 3.892 1.00 91.25 95 LYS A CA 1
ATOM 722 C C . LYS A 1 95 ? -2.612 11.536 3.808 1.00 91.25 95 LYS A C 1
ATOM 724 O O . LYS A 1 95 ? -1.656 11.626 3.045 1.00 91.25 95 LYS A O 1
ATOM 729 N N . TRP A 1 96 ? -2.845 10.458 4.555 1.00 89.31 96 TRP A N 1
ATOM 730 C CA . TRP A 1 96 ? -1.978 9.285 4.534 1.00 89.31 96 TRP A CA 1
ATOM 731 C C . TRP A 1 96 ? -1.964 8.635 3.145 1.00 89.31 96 TRP A C 1
ATOM 733 O O . TRP A 1 96 ? -0.886 8.383 2.616 1.00 89.31 96 TRP A O 1
ATOM 743 N N . PHE A 1 97 ? -3.127 8.476 2.502 1.00 92.50 97 PHE A N 1
ATOM 744 C CA . PHE A 1 97 ? -3.214 7.996 1.116 1.00 92.50 97 PHE A CA 1
ATOM 745 C C . PHE A 1 97 ? -2.400 8.869 0.156 1.00 92.50 97 PHE A C 1
ATOM 747 O O . PHE A 1 97 ? -1.588 8.360 -0.616 1.00 92.50 97 PHE A O 1
ATOM 754 N N . ARG A 1 98 ? -2.561 10.196 0.235 1.00 94.94 98 ARG A N 1
ATOM 755 C CA . ARG A 1 98 ? -1.804 11.147 -0.597 1.00 94.94 98 ARG A CA 1
ATOM 756 C C . ARG A 1 98 ? -0.296 11.069 -0.340 1.00 94.94 98 ARG A C 1
ATOM 758 O O . ARG A 1 98 ? 0.481 11.135 -1.292 1.00 94.94 98 ARG A O 1
ATOM 765 N N . ASP A 1 99 ? 0.120 10.887 0.913 1.00 94.12 99 ASP A N 1
ATOM 766 C CA . ASP A 1 99 ? 1.527 10.714 1.281 1.00 94.12 99 ASP A CA 1
ATOM 767 C C . ASP A 1 99 ? 2.109 9.408 0.699 1.00 94.12 99 ASP A C 1
ATOM 769 O O . ASP A 1 99 ? 3.228 9.431 0.176 1.00 94.12 99 ASP A O 1
ATOM 773 N N . GLN A 1 100 ? 1.351 8.299 0.720 1.00 92.88 100 GLN A N 1
ATOM 774 C CA . GLN A 1 100 ? 1.753 7.024 0.104 1.00 92.88 100 GLN A CA 1
ATOM 775 C C . GLN A 1 100 ? 1.859 7.130 -1.420 1.00 92.88 100 GLN A C 1
ATOM 777 O O . GLN A 1 100 ? 2.876 6.739 -1.994 1.00 92.88 100 GLN A O 1
ATOM 782 N N . ILE A 1 101 ? 0.870 7.741 -2.083 1.00 95.75 101 ILE A N 1
ATOM 783 C CA . ILE A 1 101 ? 0.921 8.007 -3.530 1.00 95.75 101 ILE A CA 1
ATOM 784 C C . ILE A 1 101 ? 2.182 8.810 -3.857 1.00 95.75 101 ILE A C 1
ATOM 786 O O . ILE A 1 101 ? 2.968 8.420 -4.721 1.00 95.75 101 ILE A O 1
ATOM 790 N N . ALA A 1 102 ? 2.436 9.898 -3.126 1.00 96.38 102 ALA A N 1
ATOM 791 C CA . ALA A 1 102 ? 3.620 10.720 -3.336 1.00 96.38 102 ALA A CA 1
ATOM 792 C C . ALA A 1 102 ? 4.928 9.942 -3.099 1.00 96.38 102 ALA A C 1
ATOM 794 O O . ALA A 1 102 ? 5.899 10.148 -3.829 1.00 96.38 102 ALA A O 1
ATOM 795 N N . HIS A 1 103 ? 4.974 9.049 -2.105 1.00 94.19 103 HIS A N 1
ATOM 796 C CA . HIS A 1 103 ? 6.115 8.162 -1.876 1.00 94.19 103 HIS A CA 1
ATOM 797 C C . HIS A 1 103 ? 6.374 7.261 -3.088 1.00 94.19 103 HIS A C 1
ATOM 799 O O . HIS A 1 103 ? 7.472 7.293 -3.648 1.00 94.19 103 HIS A O 1
ATOM 805 N N . TYR A 1 104 ? 5.360 6.534 -3.550 1.00 94.88 104 TYR A N 1
ATOM 806 C CA . TYR A 1 104 ? 5.496 5.618 -4.676 1.00 94.88 104 TYR A CA 1
ATOM 807 C C . TYR A 1 104 ? 5.815 6.338 -5.995 1.00 94.88 104 TYR A C 1
ATOM 809 O O . TYR A 1 104 ? 6.689 5.893 -6.738 1.00 94.88 104 TYR A O 1
ATOM 817 N N . ARG A 1 105 ? 5.228 7.512 -6.258 1.00 96.44 105 ARG A N 1
ATOM 818 C CA . ARG A 1 105 ? 5.570 8.339 -7.434 1.00 96.44 105 ARG A CA 1
ATOM 819 C C . ARG A 1 105 ? 7.018 8.842 -7.408 1.00 96.44 105 ARG A C 1
ATOM 821 O O . ARG A 1 105 ? 7.670 8.917 -8.452 1.00 96.44 105 ARG A O 1
ATOM 828 N N . ARG A 1 106 ? 7.570 9.150 -6.227 1.00 95.25 106 ARG A N 1
ATOM 829 C CA . ARG A 1 106 ? 9.005 9.465 -6.093 1.00 95.25 106 ARG A CA 1
ATOM 830 C C . ARG A 1 106 ? 9.878 8.257 -6.426 1.00 95.25 106 ARG A C 1
ATOM 832 O O . ARG A 1 106 ? 10.885 8.417 -7.111 1.00 95.25 106 ARG A O 1
ATOM 839 N N . VAL A 1 107 ? 9.504 7.058 -5.980 1.00 93.88 107 VAL A N 1
ATOM 840 C CA . VAL A 1 107 ? 10.249 5.829 -6.310 1.00 93.88 107 VAL A CA 1
ATOM 841 C C . VAL A 1 107 ? 10.164 5.518 -7.809 1.00 93.88 107 VAL A C 1
ATOM 843 O O . VAL A 1 107 ? 11.187 5.227 -8.425 1.00 93.88 107 VAL A O 1
ATOM 846 N N . GLU A 1 108 ? 8.983 5.654 -8.418 1.00 93.44 108 GLU A N 1
ATOM 847 C CA . GLU A 1 108 ? 8.761 5.461 -9.860 1.00 93.44 108 GLU A CA 1
ATOM 848 C C . GLU A 1 108 ? 9.691 6.344 -10.708 1.00 93.44 108 GLU A C 1
ATOM 850 O O . GLU A 1 108 ? 10.297 5.873 -11.671 1.00 93.44 108 GLU A O 1
ATOM 855 N N . THR A 1 109 ? 9.834 7.616 -10.326 1.00 91.81 109 THR A N 1
ATOM 856 C CA . THR A 1 109 ? 10.622 8.619 -11.062 1.00 91.81 109 THR A CA 1
ATOM 857 C C . THR A 1 109 ? 12.109 8.631 -10.696 1.00 91.81 109 THR A C 1
ATOM 859 O O . THR A 1 109 ? 12.907 9.286 -11.371 1.00 91.81 109 THR A O 1
ATOM 862 N N . SER A 1 110 ? 12.523 7.899 -9.657 1.00 87.19 110 SER A N 1
ATOM 863 C CA . SER A 1 110 ? 13.909 7.914 -9.188 1.00 87.19 110 SER A CA 1
ATOM 864 C C . SER A 1 110 ? 14.858 7.269 -10.200 1.00 87.19 110 SER A C 1
ATOM 866 O O . SER A 1 110 ? 14.745 6.091 -10.549 1.00 87.19 110 SER A O 1
ATOM 868 N N . ALA A 1 111 ? 15.842 8.052 -10.656 1.00 58.22 111 ALA A N 1
ATOM 869 C CA . ALA A 1 111 ? 16.819 7.659 -11.674 1.00 58.22 111 ALA A CA 1
ATOM 870 C C . ALA A 1 111 ? 17.808 6.567 -11.208 1.00 58.22 111 ALA A C 1
ATOM 872 O O . ALA A 1 111 ? 18.367 5.867 -12.048 1.00 58.22 111 ALA A O 1
ATOM 873 N N . ARG A 1 112 ? 17.994 6.388 -9.893 1.00 54.56 112 ARG A N 1
ATOM 874 C CA . ARG A 1 112 ? 18.888 5.385 -9.291 1.00 54.56 112 ARG A CA 1
ATOM 875 C C . ARG A 1 112 ? 18.086 4.326 -8.541 1.00 54.56 112 ARG A C 1
ATOM 877 O O . ARG A 1 112 ? 17.604 4.612 -7.449 1.00 54.56 112 ARG A O 1
ATOM 884 N N . LEU A 1 113 ? 17.989 3.128 -9.110 1.00 52.53 113 LEU A N 1
ATOM 885 C CA . LEU A 1 113 ? 17.629 1.892 -8.415 1.00 52.53 113 LEU A CA 1
ATOM 886 C C . LEU A 1 113 ? 18.515 0.755 -8.906 1.00 52.53 113 LEU A C 1
ATOM 888 O O . LEU A 1 113 ? 18.861 0.788 -10.108 1.00 52.53 113 LEU A O 1
#

Foldseek 3Di:
DPDVLVVVVVVVCVVLPCDCVAFVDWFPLDPSDIDTDGDPVCVVVCCVVCVVPDDDQCDPPNPLCVVLNNLRSLVSNLVRLVVVVVVPGDPPCNVVSVVSNVVSVCRNPDPPD

Radius of gyration: 14.03 Å; chains: 1; bounding box: 33×28×31 Å